Protein AF-A0A970RDP7-F1 (afdb_monomer_lite)

Sequence (93 aa):
MARRKKKKQASHKFSTVTFKLGRLQKKSLDQHCKARGLTQIKLVKKAIEDYLSLPYEQPAPKMFISPNQLDLFEEALRASEAEEVYQEKSSEN

Structure (mmCIF, N/CA/C/O backbone):
data_AF-A0A970RDP7-F1
#
_entry.id   AF-A0A970RDP7-F1
#
loop_
_atom_site.group_PDB
_atom_site.id
_atom_site.type_symbol
_atom_site.label_atom_id
_atom_site.label_alt_id
_atom_site.label_comp_id
_atom_site.label_asym_id
_atom_site.label_entity_i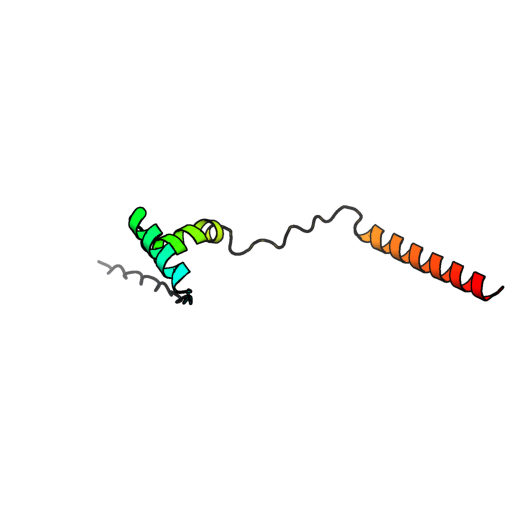d
_atom_site.label_seq_id
_atom_site.pdbx_PDB_ins_code
_atom_site.Cartn_x
_atom_site.Ca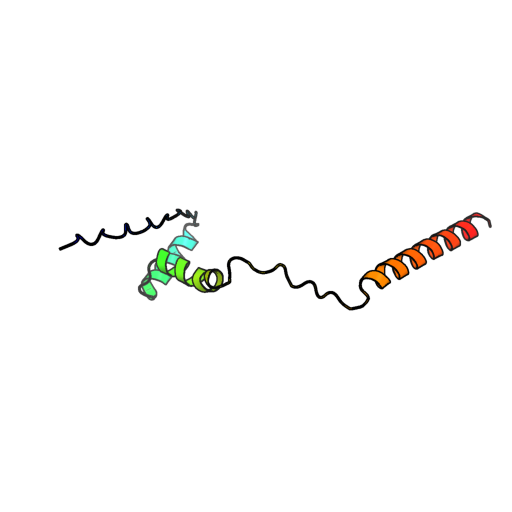rtn_y
_atom_site.Cartn_z
_atom_site.occupancy
_atom_site.B_iso_or_equiv
_atom_site.auth_seq_id
_atom_site.auth_comp_id
_atom_site.auth_asym_id
_atom_site.auth_atom_id
_atom_site.pdbx_PDB_model_num
ATOM 1 N N . MET A 1 1 ? 17.752 -28.076 39.155 1.00 46.38 1 MET A N 1
ATOM 2 C CA . MET A 1 1 ? 16.940 -27.858 37.934 1.00 46.38 1 MET A CA 1
ATOM 3 C C . MET A 1 1 ? 17.230 -26.471 37.361 1.00 46.38 1 MET A C 1
ATOM 5 O O . MET A 1 1 ? 16.795 -25.480 37.936 1.00 46.38 1 MET A O 1
ATOM 9 N N . ALA A 1 2 ? 18.017 -26.365 36.286 1.00 55.50 2 ALA A N 1
ATOM 10 C CA . ALA A 1 2 ? 18.385 -25.070 35.704 1.00 55.50 2 ALA A CA 1
ATOM 11 C C . ALA A 1 2 ? 17.158 -24.360 35.091 1.00 55.50 2 ALA A C 1
ATOM 13 O O . ALA A 1 2 ? 16.475 -24.917 34.230 1.00 55.50 2 ALA A O 1
ATOM 14 N N . ARG A 1 3 ? 16.866 -23.123 35.525 1.00 60.72 3 ARG A N 1
ATOM 15 C CA . ARG A 1 3 ? 15.791 -22.289 34.951 1.00 60.72 3 ARG A CA 1
ATOM 16 C C . ARG A 1 3 ? 16.126 -21.983 33.489 1.00 60.72 3 ARG A C 1
ATOM 18 O O . ARG A 1 3 ? 17.068 -21.244 33.209 1.00 60.72 3 ARG A O 1
ATOM 25 N N . ARG A 1 4 ? 15.338 -22.520 32.552 1.00 68.56 4 ARG A N 1
ATOM 26 C CA . ARG A 1 4 ? 15.412 -22.168 31.125 1.00 68.56 4 ARG A CA 1
ATOM 27 C C . ARG A 1 4 ? 15.146 -20.662 30.988 1.00 68.56 4 ARG A C 1
ATOM 29 O O . ARG A 1 4 ? 14.030 -20.206 31.237 1.00 68.56 4 ARG A O 1
ATOM 36 N N . LYS A 1 5 ? 16.169 -19.877 30.632 1.00 67.50 5 LYS A N 1
ATOM 37 C CA . LYS A 1 5 ? 16.016 -18.444 30.334 1.00 67.50 5 LYS A CA 1
ATOM 38 C C . LYS A 1 5 ? 15.063 -18.303 29.141 1.00 67.50 5 LYS A C 1
ATOM 40 O O . LYS A 1 5 ? 15.353 -18.811 28.060 1.00 67.50 5 LYS A O 1
ATOM 45 N N . LYS A 1 6 ? 13.915 -17.641 29.334 1.00 69.50 6 LYS A N 1
ATOM 46 C CA . LYS A 1 6 ? 12.970 -17.336 28.248 1.00 69.50 6 LYS A CA 1
ATOM 47 C C . LYS A 1 6 ? 13.682 -16.442 27.224 1.00 69.50 6 LYS A C 1
ATOM 49 O O . LYS A 1 6 ? 14.155 -15.365 27.585 1.00 69.50 6 LYS A O 1
ATOM 54 N N . LYS A 1 7 ? 13.775 -16.887 25.965 1.00 73.06 7 LYS A N 1
ATOM 55 C CA . LYS A 1 7 ? 14.236 -16.042 24.853 1.00 73.06 7 LYS A CA 1
ATOM 56 C C . LYS A 1 7 ? 13.295 -14.837 24.760 1.00 73.06 7 LYS A C 1
ATOM 58 O O . LYS A 1 7 ? 12.083 -15.018 24.667 1.00 73.06 7 LYS A O 1
ATOM 63 N N . LYS A 1 8 ? 13.841 -13.621 24.831 1.00 68.44 8 LYS A N 1
ATOM 64 C CA . LYS A 1 8 ? 13.068 -12.395 24.602 1.00 68.44 8 LYS A CA 1
ATOM 65 C C . LYS A 1 8 ? 12.640 -12.390 23.131 1.00 68.44 8 LYS A C 1
ATOM 67 O O . LYS A 1 8 ? 13.499 -12.499 22.261 1.00 68.44 8 LYS A O 1
ATOM 72 N N . GLN A 1 9 ? 11.336 -12.326 22.863 1.00 68.00 9 GLN A N 1
ATOM 73 C CA . GLN A 1 9 ? 10.831 -12.119 21.504 1.00 68.00 9 GLN A CA 1
ATOM 74 C C . GLN A 1 9 ? 11.366 -10.780 20.988 1.00 68.00 9 GLN A C 1
ATOM 76 O O . GLN A 1 9 ? 11.317 -9.778 21.705 1.00 68.00 9 GLN A O 1
ATOM 81 N N . ALA A 1 10 ? 11.904 -10.776 19.768 1.00 69.50 10 ALA A N 1
ATOM 82 C CA . ALA A 1 10 ? 12.269 -9.542 19.091 1.00 69.50 10 ALA A CA 1
ATOM 83 C C . ALA A 1 10 ? 11.008 -8.681 18.941 1.00 69.50 10 ALA A C 1
ATOM 85 O O . ALA A 1 10 ? 9.961 -9.182 18.525 1.00 69.50 10 ALA A O 1
ATOM 86 N N . SER A 1 11 ? 11.085 -7.401 19.304 1.00 76.06 11 SER A N 1
ATOM 87 C CA . SER A 1 11 ? 9.976 -6.490 19.054 1.00 76.06 11 SER A CA 1
ATOM 88 C C . SER A 1 11 ? 9.873 -6.264 17.548 1.00 76.06 11 SER A C 1
ATOM 90 O O . SER A 1 11 ? 10.804 -5.770 16.912 1.00 76.06 11 SER A O 1
ATOM 92 N N . HIS A 1 12 ? 8.741 -6.642 16.958 1.00 79.44 12 HIS A N 1
ATOM 93 C CA . HIS A 1 12 ? 8.441 -6.231 15.595 1.00 79.44 12 HIS A CA 1
ATOM 94 C C . HIS A 1 12 ? 8.302 -4.707 15.582 1.00 79.44 12 HIS A C 1
ATOM 96 O O . HIS A 1 12 ? 7.417 -4.146 16.229 1.00 79.44 12 HIS A O 1
ATOM 102 N N . LYS A 1 13 ? 9.212 -4.033 14.876 1.00 82.25 13 LYS A N 1
ATOM 103 C CA . LYS A 1 13 ? 9.122 -2.595 14.627 1.00 82.25 13 LYS A CA 1
ATOM 104 C C . LYS A 1 13 ? 8.197 -2.395 13.433 1.00 82.25 13 LYS A C 1
ATOM 106 O O . LYS A 1 13 ? 8.535 -2.792 12.323 1.00 82.25 13 LYS A O 1
ATOM 111 N N . PHE A 1 14 ? 7.027 -1.817 13.672 1.00 84.19 14 PHE A N 1
ATOM 112 C CA . PHE A 1 14 ? 6.092 -1.445 12.614 1.00 84.19 14 PHE A CA 1
ATOM 113 C C . PHE A 1 14 ? 6.303 0.022 12.235 1.00 84.19 14 PHE A C 1
ATOM 115 O O . PHE A 1 14 ? 6.505 0.862 13.111 1.00 84.19 14 PHE A O 1
ATOM 122 N N . SER A 1 15 ? 6.241 0.329 10.941 1.00 85.62 15 SER A N 1
ATOM 123 C CA . SER A 1 15 ? 6.189 1.696 10.420 1.00 85.62 15 SER A CA 1
ATOM 124 C C . SER A 1 15 ? 4.763 2.039 9.983 1.00 85.62 15 SER A C 1
ATOM 126 O O . SER A 1 15 ? 4.021 1.187 9.489 1.00 85.62 15 SER A O 1
ATOM 128 N N . THR A 1 16 ? 4.361 3.293 10.190 1.00 91.12 16 THR A N 1
ATOM 129 C CA . THR A 1 16 ? 3.033 3.781 9.799 1.00 91.12 16 THR A CA 1
ATOM 130 C C . THR A 1 16 ? 3.096 4.375 8.400 1.00 91.12 16 THR A C 1
ATOM 132 O O . THR A 1 16 ? 3.933 5.233 8.132 1.00 91.12 16 THR A O 1
ATOM 135 N N . VAL A 1 17 ? 2.173 3.967 7.531 1.00 88.81 17 VAL A N 1
ATOM 136 C CA . VAL A 1 17 ? 1.976 4.576 6.211 1.00 88.81 17 VAL A CA 1
ATOM 137 C C . VAL A 1 17 ? 0.610 5.253 6.191 1.00 88.81 17 VAL A C 1
ATOM 139 O O . VAL A 1 17 ? -0.406 4.619 6.483 1.00 88.81 17 VAL A O 1
ATOM 142 N N . THR A 1 18 ? 0.581 6.546 5.876 1.00 93.00 18 THR A N 1
ATOM 143 C CA . THR A 1 18 ? -0.644 7.348 5.794 1.00 93.00 18 THR A CA 1
ATOM 144 C C . THR A 1 18 ? -0.906 7.772 4.355 1.00 93.00 18 THR A C 1
ATOM 146 O O . THR A 1 18 ? -0.015 8.232 3.648 1.00 93.00 18 THR A O 1
ATOM 149 N N . PHE A 1 19 ? -2.158 7.636 3.922 1.00 90.12 19 PHE A N 1
ATOM 150 C CA . PHE A 1 19 ? -2.592 8.021 2.583 1.00 90.12 19 PHE A CA 1
ATOM 151 C C . PHE A 1 19 ? -3.717 9.043 2.678 1.00 90.12 19 PHE A C 1
ATOM 153 O O . PHE A 1 19 ? -4.658 8.875 3.457 1.00 90.12 19 PHE A O 1
ATOM 160 N N . LYS A 1 20 ? -3.646 10.084 1.848 1.00 94.94 20 LYS A N 1
ATOM 161 C CA . LYS A 1 20 ? -4.786 10.968 1.599 1.00 94.94 20 LYS A CA 1
ATOM 162 C C . LYS A 1 20 ? -5.584 10.397 0.432 1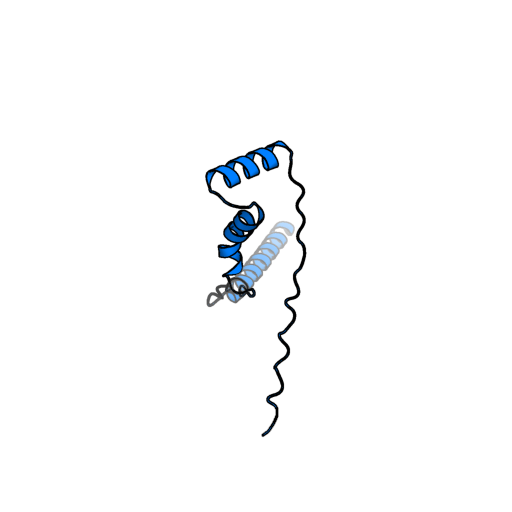.00 94.94 20 LYS A C 1
ATOM 164 O O . LYS A 1 20 ? -5.009 10.051 -0.593 1.00 94.94 20 LYS A O 1
ATOM 169 N N . LEU A 1 21 ? -6.900 10.298 0.595 1.00 94.50 21 LEU A N 1
ATOM 170 C CA . LEU A 1 21 ? -7.813 9.825 -0.443 1.00 94.50 21 LEU A CA 1
ATOM 171 C C . LEU A 1 21 ? -8.872 10.886 -0.712 1.00 94.50 21 LEU A C 1
ATOM 173 O O . LEU A 1 21 ? -9.391 11.506 0.218 1.00 94.50 21 LEU A O 1
ATOM 177 N N . GLY A 1 22 ? -9.229 11.054 -1.983 1.00 97.62 22 GLY A N 1
ATOM 178 C CA . GLY A 1 22 ? -10.377 11.863 -2.364 1.00 97.62 22 GLY A CA 1
ATOM 179 C C . GLY A 1 22 ? -11.685 11.259 -1.844 1.00 97.62 22 GLY A C 1
ATOM 180 O O . GLY A 1 22 ? -11.802 10.048 -1.635 1.00 97.62 22 GLY A O 1
ATOM 181 N N . ARG A 1 23 ? -12.716 12.097 -1.681 1.00 96.81 23 ARG A N 1
ATOM 182 C CA . ARG A 1 23 ? -14.024 11.676 -1.144 1.00 96.81 23 ARG A CA 1
ATOM 183 C C . ARG A 1 23 ? -14.660 10.536 -1.950 1.00 96.81 23 ARG A C 1
ATOM 185 O O . ARG A 1 23 ? -15.178 9.586 -1.366 1.00 96.81 23 ARG A O 1
ATOM 192 N N . LEU A 1 24 ? -14.596 10.608 -3.282 1.00 97.25 24 LEU A N 1
ATOM 193 C CA . LEU A 1 24 ? -15.140 9.575 -4.174 1.00 97.25 24 LEU A CA 1
ATOM 194 C C . LEU A 1 24 ? -14.337 8.271 -4.110 1.00 97.25 24 LEU A C 1
ATOM 196 O O . LEU A 1 24 ? -14.926 7.195 -4.035 1.00 97.25 24 LEU A O 1
ATOM 200 N N . GLN A 1 25 ? -13.007 8.367 -4.061 1.00 95.88 25 GLN A N 1
ATOM 201 C CA . GLN A 1 25 ? -12.120 7.208 -3.932 1.00 95.88 25 GLN A CA 1
ATOM 202 C C . GLN A 1 25 ? -12.389 6.464 -2.624 1.00 95.88 25 GLN A C 1
ATOM 204 O O . GLN A 1 25 ? -12.544 5.246 -2.627 1.00 95.88 25 GLN A O 1
ATOM 209 N N . LYS A 1 26 ? -12.530 7.204 -1.516 1.00 95.88 26 LYS A N 1
ATOM 210 C CA . LYS A 1 26 ? -12.869 6.635 -0.211 1.00 95.88 26 LYS A CA 1
ATOM 211 C C . LYS A 1 26 ? -14.221 5.919 -0.239 1.00 95.88 26 LYS A C 1
ATOM 213 O O . LYS A 1 26 ? -14.310 4.781 0.207 1.00 95.88 26 LYS A O 1
ATOM 218 N N . LYS A 1 27 ? -15.250 6.549 -0.818 1.00 96.88 27 LYS A N 1
ATOM 219 C CA . LYS A 1 27 ? -16.591 5.954 -0.936 1.00 96.88 27 LYS A CA 1
ATOM 220 C C . LYS A 1 27 ? -16.570 4.656 -1.752 1.00 96.88 27 LYS A C 1
ATOM 222 O O . LYS A 1 27 ? -17.156 3.663 -1.327 1.00 96.88 27 LYS A O 1
ATOM 227 N N . SER A 1 28 ? -15.878 4.663 -2.890 1.00 95.94 28 SER A N 1
ATOM 228 C CA . SER A 1 28 ? -15.716 3.481 -3.744 1.00 95.94 28 SER A CA 1
ATOM 229 C C . SER A 1 28 ? -14.982 2.353 -3.010 1.00 95.94 28 SER A C 1
ATOM 231 O O . SER A 1 28 ? -15.456 1.216 -2.968 1.00 95.94 28 SER A O 1
ATOM 233 N N . LEU A 1 29 ? -13.877 2.686 -2.335 1.00 94.75 29 LEU A N 1
ATOM 234 C CA . LEU A 1 29 ? -13.094 1.742 -1.542 1.00 94.75 29 LEU A CA 1
ATOM 235 C C . LEU A 1 29 ? -13.932 1.095 -0.431 1.00 94.75 29 LEU A C 1
ATOM 237 O O . LEU A 1 29 ? -13.866 -0.119 -0.237 1.00 94.75 29 LEU A O 1
ATOM 241 N N . ASP A 1 30 ? -14.744 1.885 0.271 1.00 95.12 30 ASP A N 1
ATOM 242 C CA . ASP A 1 30 ? -15.609 1.404 1.348 1.00 95.12 30 ASP A CA 1
ATOM 243 C C . ASP A 1 30 ? -16.690 0.458 0.831 1.00 95.12 30 ASP A C 1
ATOM 245 O O . ASP A 1 30 ? -16.927 -0.593 1.427 1.00 95.12 30 ASP A O 1
ATOM 249 N N . GLN A 1 31 ? -17.324 0.795 -0.293 1.00 96.94 31 GLN A N 1
ATOM 250 C CA . GLN A 1 31 ? -18.333 -0.058 -0.917 1.00 96.94 31 GLN A CA 1
ATOM 251 C C . GLN A 1 31 ? -17.732 -1.391 -1.376 1.00 96.94 31 GLN A C 1
ATOM 253 O O . GLN A 1 31 ? -18.303 -2.449 -1.110 1.00 96.94 31 GLN A O 1
ATOM 258 N N . HIS A 1 32 ? -16.549 -1.354 -1.990 1.00 95.94 32 HIS A N 1
ATOM 259 C CA . HIS A 1 32 ? -15.835 -2.557 -2.406 1.00 95.94 32 HIS A CA 1
ATOM 260 C C . HIS A 1 32 ? -15.439 -3.441 -1.210 1.00 95.94 32 HIS A C 1
ATOM 262 O O . HIS A 1 32 ? -15.618 -4.660 -1.241 1.00 95.94 32 HIS A O 1
ATOM 268 N N . CYS A 1 33 ? -14.938 -2.833 -0.130 1.00 96.31 33 CYS A N 1
ATOM 269 C CA . CYS A 1 33 ? -14.587 -3.540 1.101 1.00 96.31 33 CYS A CA 1
ATOM 270 C C . CYS A 1 33 ? -15.811 -4.208 1.745 1.00 96.31 33 CYS A C 1
ATOM 272 O O . CYS A 1 33 ? -15.734 -5.376 2.124 1.00 96.31 33 CYS A O 1
ATOM 274 N N . LYS A 1 34 ? -16.953 -3.508 1.798 1.00 96.06 34 LYS A N 1
ATOM 275 C CA . LYS A 1 34 ? -18.223 -4.049 2.311 1.00 96.06 34 LYS A CA 1
ATOM 276 C C . LYS A 1 34 ? -18.702 -5.254 1.507 1.00 96.06 34 LYS A C 1
ATOM 278 O O . LYS A 1 34 ? -19.028 -6.273 2.101 1.00 96.06 34 LYS A O 1
ATOM 283 N N . ALA A 1 35 ? -18.685 -5.161 0.176 1.00 96.44 35 ALA A N 1
ATOM 284 C CA . ALA A 1 35 ? -19.145 -6.237 -0.702 1.00 96.44 35 ALA A CA 1
ATOM 285 C C . ALA A 1 35 ? -18.340 -7.539 -0.538 1.00 96.44 35 ALA A C 1
ATOM 287 O O . ALA A 1 35 ? -18.879 -8.624 -0.725 1.00 96.44 35 ALA A O 1
ATOM 288 N N . ARG A 1 36 ? -17.053 -7.441 -0.176 1.00 93.31 36 ARG A N 1
ATOM 289 C CA . ARG A 1 36 ? -16.154 -8.598 -0.025 1.00 93.31 36 ARG A CA 1
ATOM 290 C C . ARG A 1 36 ? -15.879 -9.001 1.428 1.00 93.31 36 ARG A C 1
ATOM 292 O O . ARG A 1 36 ? -15.068 -9.896 1.649 1.00 93.31 36 ARG A O 1
ATOM 299 N N . GLY A 1 37 ? -16.476 -8.325 2.414 1.00 94.38 37 GLY A N 1
ATOM 300 C CA . GLY A 1 37 ? -16.175 -8.557 3.833 1.00 94.38 37 GLY A CA 1
ATOM 301 C C . GLY A 1 37 ? -14.704 -8.297 4.196 1.00 94.38 37 GLY A C 1
ATOM 302 O O . GLY A 1 37 ? -14.127 -8.993 5.030 1.00 94.38 37 GLY A O 1
ATOM 303 N N . LEU A 1 38 ? -14.064 -7.327 3.535 1.00 95.00 38 LEU A N 1
ATOM 304 C CA . LEU A 1 38 ? -12.661 -6.963 3.749 1.00 95.00 38 LEU A CA 1
ATOM 305 C C . LEU A 1 38 ? -12.543 -5.638 4.505 1.00 95.00 38 LEU A C 1
ATOM 307 O O . LEU A 1 38 ? -13.428 -4.789 4.457 1.00 95.00 38 LEU A O 1
ATOM 311 N N . THR A 1 39 ? -11.404 -5.431 5.165 1.00 94.38 39 THR A N 1
ATOM 312 C CA . THR A 1 39 ? -11.009 -4.109 5.663 1.00 94.38 39 THR A CA 1
ATOM 313 C C . THR A 1 39 ? -10.111 -3.423 4.640 1.00 94.38 39 THR A C 1
ATOM 315 O O . THR A 1 39 ? -9.381 -4.087 3.903 1.00 94.38 39 THR A O 1
ATOM 318 N N . GLN A 1 40 ? -10.105 -2.089 4.627 1.00 92.69 40 GLN A N 1
ATOM 319 C CA . GLN A 1 40 ? -9.222 -1.307 3.748 1.00 92.69 40 GLN A CA 1
ATOM 320 C C . GLN A 1 40 ? -7.753 -1.715 3.921 1.00 92.69 40 GLN A C 1
ATOM 322 O O . GLN A 1 40 ? -7.046 -1.907 2.940 1.00 92.69 40 GLN A O 1
ATOM 327 N N . ILE A 1 41 ? -7.316 -1.928 5.169 1.00 93.00 41 ILE A N 1
ATOM 328 C CA . ILE A 1 41 ? -5.953 -2.373 5.490 1.00 93.00 41 ILE A CA 1
ATOM 329 C C . ILE A 1 41 ? -5.665 -3.735 4.855 1.00 93.00 41 ILE A C 1
ATOM 331 O O . ILE A 1 41 ? -4.611 -3.918 4.254 1.00 93.00 41 ILE A O 1
ATOM 335 N N . LYS A 1 42 ? -6.591 -4.695 4.975 1.00 93.00 42 LYS A N 1
ATOM 336 C CA . LYS A 1 42 ? -6.419 -6.036 4.401 1.00 93.00 42 LYS A CA 1
ATOM 337 C C . LYS A 1 42 ? -6.379 -5.986 2.876 1.00 93.00 42 LYS A C 1
ATOM 339 O O . LYS A 1 42 ? -5.592 -6.707 2.278 1.00 93.00 42 LYS A O 1
ATOM 344 N N . LEU A 1 43 ? -7.182 -5.117 2.264 1.00 93.81 43 LEU A N 1
ATOM 345 C CA . LEU A 1 43 ? -7.168 -4.903 0.820 1.00 93.81 43 LEU A CA 1
ATOM 346 C C . LEU A 1 43 ? -5.825 -4.336 0.351 1.00 93.81 43 LEU A C 1
ATOM 348 O O . LEU A 1 43 ? -5.237 -4.894 -0.567 1.00 93.81 43 LEU A O 1
ATOM 352 N N . VAL A 1 44 ? -5.317 -3.290 1.011 1.00 92.00 44 VAL A N 1
ATOM 353 C CA . VAL A 1 44 ? -4.009 -2.703 0.680 1.00 92.00 44 VAL A CA 1
ATOM 354 C C . VAL A 1 44 ? -2.900 -3.735 0.853 1.00 92.00 44 VAL A C 1
ATOM 356 O O . VAL A 1 44 ? -2.113 -3.923 -0.065 1.00 92.00 44 VAL A O 1
ATOM 359 N N . LYS A 1 45 ? -2.872 -4.454 1.984 1.00 91.06 45 LYS A N 1
ATOM 360 C CA . LYS A 1 45 ? -1.873 -5.502 2.243 1.00 91.06 45 LYS A CA 1
ATOM 361 C C . LYS A 1 45 ? -1.886 -6.600 1.185 1.00 91.06 45 LYS A C 1
ATOM 363 O O . LYS A 1 45 ? -0.821 -6.995 0.744 1.00 91.06 45 LYS A O 1
ATOM 368 N N . LYS A 1 46 ? -3.072 -7.047 0.765 1.00 91.00 46 LYS A N 1
ATOM 369 C CA . LYS A 1 46 ? -3.213 -8.066 -0.277 1.00 91.00 46 LYS A CA 1
ATOM 370 C C . LYS A 1 46 ? -2.759 -7.554 -1.647 1.00 91.00 46 LYS A C 1
ATOM 372 O O . LYS A 1 46 ? -2.155 -8.293 -2.401 1.00 91.00 46 LYS A O 1
ATOM 377 N N . ALA A 1 47 ? -3.029 -6.288 -1.963 1.00 89.38 47 ALA A N 1
ATOM 378 C CA . ALA A 1 47 ? -2.604 -5.688 -3.227 1.00 89.38 47 ALA A CA 1
ATOM 379 C C . ALA A 1 47 ? -1.079 -5.512 -3.322 1.00 89.38 47 ALA A C 1
ATOM 381 O O . ALA A 1 47 ? -0.527 -5.585 -4.413 1.00 89.38 47 ALA A O 1
ATOM 382 N N . ILE A 1 48 ? -0.401 -5.273 -2.193 1.00 89.00 48 ILE A N 1
ATOM 383 C CA . ILE A 1 48 ? 1.066 -5.153 -2.152 1.00 89.00 48 ILE A CA 1
ATOM 384 C C . ILE A 1 48 ? 1.777 -6.491 -1.911 1.00 89.00 48 ILE A C 1
ATOM 386 O O . ILE A 1 48 ? 2.996 -6.546 -2.025 1.00 89.00 48 ILE A O 1
ATOM 390 N N . GLU A 1 49 ? 1.047 -7.551 -1.561 1.00 88.88 49 GLU A N 1
ATOM 391 C CA . GLU A 1 49 ? 1.598 -8.860 -1.184 1.00 88.88 49 GLU A CA 1
ATOM 392 C C . GLU A 1 49 ? 2.492 -9.437 -2.286 1.00 88.88 49 GLU A C 1
ATOM 394 O O . GLU A 1 49 ? 3.627 -9.831 -2.014 1.00 88.88 49 GLU A O 1
ATOM 399 N N . ASP A 1 50 ? 2.029 -9.360 -3.534 1.00 82.69 50 ASP A N 1
ATOM 400 C CA . ASP A 1 50 ? 2.769 -9.833 -4.706 1.00 82.69 50 ASP A CA 1
ATOM 401 C C . ASP A 1 50 ? 4.113 -9.100 -4.860 1.00 82.69 50 ASP A C 1
ATOM 403 O O . ASP A 1 50 ? 5.134 -9.717 -5.162 1.00 82.69 50 ASP A O 1
ATOM 407 N N . TYR A 1 51 ? 4.151 -7.801 -4.554 1.00 81.19 51 TYR A N 1
ATOM 408 C CA . TYR A 1 51 ? 5.361 -6.979 -4.644 1.00 81.19 51 TYR A CA 1
ATOM 409 C C . TYR A 1 51 ? 6.321 -7.181 -3.467 1.00 81.19 51 TYR A C 1
ATOM 411 O O . TYR A 1 51 ? 7.525 -6.999 -3.622 1.00 81.19 51 TYR A O 1
ATOM 419 N N . LEU A 1 52 ? 5.808 -7.558 -2.294 1.00 78.88 52 LEU A N 1
ATOM 420 C CA . LEU A 1 52 ? 6.618 -7.846 -1.106 1.00 78.88 52 LEU A CA 1
ATOM 421 C C . LEU A 1 52 ? 7.240 -9.247 -1.137 1.00 78.88 52 LEU A C 1
ATOM 423 O O . LEU A 1 52 ? 8.196 -9.502 -0.408 1.00 78.88 52 LEU A O 1
ATOM 427 N N . SER A 1 53 ? 6.689 -10.153 -1.948 1.00 69.44 53 SER A N 1
ATOM 428 C CA . SER A 1 53 ? 7.221 -11.508 -2.137 1.00 69.44 53 SER A CA 1
ATOM 429 C C . SER A 1 53 ? 8.502 -11.548 -2.980 1.00 69.44 53 SER A C 1
ATOM 431 O O . SER A 1 53 ? 9.232 -12.540 -2.959 1.00 69.44 53 SER A O 1
ATOM 433 N N . LEU A 1 54 ? 8.798 -10.459 -3.695 1.00 64.06 54 LEU A N 1
ATOM 434 C CA . LEU A 1 54 ? 10.036 -10.299 -4.441 1.00 64.06 54 LEU A CA 1
ATOM 435 C C 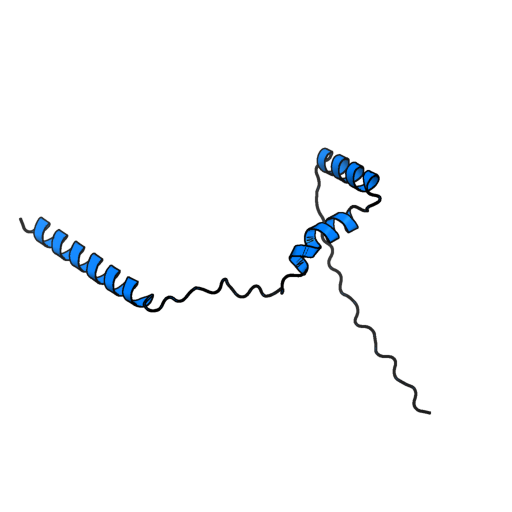. LEU A 1 54 ? 11.192 -10.066 -3.454 1.00 64.06 54 LEU A C 1
ATOM 437 O O . LEU A 1 54 ? 11.026 -9.306 -2.495 1.00 64.06 54 LEU A O 1
ATOM 441 N N . PRO A 1 55 ? 12.367 -10.689 -3.659 1.00 60.72 55 PRO A N 1
ATOM 442 C CA . PRO A 1 55 ? 13.536 -10.380 -2.851 1.00 60.72 55 PRO A CA 1
ATOM 443 C C . PRO A 1 55 ? 13.781 -8.867 -2.896 1.00 60.72 55 PRO A C 1
ATOM 445 O O . PRO A 1 55 ? 13.813 -8.268 -3.969 1.00 60.72 55 PRO A O 1
ATOM 448 N N . TYR A 1 56 ? 13.930 -8.262 -1.712 1.00 57.38 56 TYR A N 1
ATOM 449 C CA . TYR A 1 56 ? 14.172 -6.823 -1.493 1.00 57.38 56 TYR A CA 1
ATOM 450 C C . TYR A 1 56 ? 15.348 -6.284 -2.329 1.00 57.38 56 TYR A C 1
ATOM 452 O O . TYR A 1 56 ? 15.464 -5.095 -2.609 1.00 57.38 56 TYR A O 1
ATOM 460 N N . GLU A 1 57 ? 16.203 -7.207 -2.742 1.00 58.47 57 GLU A N 1
ATOM 461 C CA . GLU A 1 57 ? 17.313 -7.055 -3.650 1.00 58.47 57 GLU A CA 1
ATOM 462 C C . GLU A 1 57 ? 16.855 -7.591 -5.013 1.00 58.47 57 GLU A C 1
ATOM 464 O O . GLU A 1 57 ? 17.096 -8.748 -5.355 1.00 58.47 57 GLU A O 1
ATOM 469 N N . GLN A 1 58 ? 16.140 -6.777 -5.801 1.00 57.69 58 GLN A N 1
ATOM 470 C CA . GLN A 1 58 ? 16.204 -7.000 -7.243 1.00 57.69 58 GLN A CA 1
ATOM 471 C C . GLN A 1 58 ? 17.691 -6.861 -7.586 1.00 57.69 58 GLN A C 1
ATOM 473 O O . GLN A 1 58 ? 18.223 -5.759 -7.408 1.00 57.69 58 GLN A O 1
ATOM 478 N N . PRO A 1 59 ? 18.399 -7.922 -8.028 1.00 57.41 59 PRO A N 1
ATOM 479 C CA . PRO A 1 59 ? 19.689 -7.688 -8.647 1.00 57.41 59 PRO A CA 1
ATOM 480 C C . PRO A 1 59 ? 19.408 -6.694 -9.771 1.00 57.41 59 PRO A C 1
ATOM 482 O O . PRO A 1 59 ? 18.439 -6.889 -10.516 1.00 57.41 59 PRO A O 1
ATOM 485 N N . ALA A 1 60 ? 20.190 -5.610 -9.843 1.00 64.06 60 ALA A N 1
ATOM 486 C CA . ALA A 1 60 ? 20.151 -4.691 -10.976 1.00 64.06 60 ALA A CA 1
ATOM 487 C C . ALA A 1 60 ? 19.955 -5.522 -12.253 1.00 64.06 60 ALA A C 1
ATOM 489 O O . ALA A 1 60 ? 20.580 -6.591 -12.336 1.00 64.06 60 ALA A O 1
ATOM 490 N N . PRO A 1 61 ? 19.043 -5.117 -13.167 1.00 66.81 61 PRO A N 1
ATOM 491 C CA . PRO A 1 61 ? 18.686 -5.929 -14.328 1.00 66.81 61 PRO A CA 1
ATOM 492 C C . PRO A 1 61 ? 19.977 -6.482 -14.899 1.00 66.81 61 PRO A C 1
ATOM 494 O O . PRO A 1 61 ? 20.895 -5.693 -15.121 1.00 66.81 61 PRO A O 1
ATOM 497 N N . LYS A 1 62 ? 20.098 -7.818 -14.987 1.00 63.31 62 LYS A N 1
ATOM 498 C CA . LYS A 1 62 ? 21.329 -8.466 -15.449 1.00 63.31 62 LYS A CA 1
ATOM 499 C C . LYS A 1 62 ? 21.676 -7.807 -16.773 1.00 63.31 62 LYS A C 1
ATOM 501 O O . LYS A 1 62 ? 21.018 -8.086 -17.772 1.00 63.31 62 LYS A O 1
ATOM 506 N N . MET A 1 63 ? 22.635 -6.885 -16.743 1.00 65.62 63 MET A N 1
ATOM 507 C CA . MET A 1 63 ? 23.124 -6.228 -17.938 1.00 65.62 63 MET A CA 1
ATOM 508 C C . MET A 1 63 ? 23.645 -7.385 -18.770 1.00 65.62 63 MET A C 1
ATOM 510 O O . MET A 1 63 ? 24.540 -8.110 -18.330 1.00 65.62 63 MET A O 1
ATOM 514 N N . PHE A 1 64 ? 22.970 -7.666 -19.881 1.00 65.38 64 PHE A N 1
ATOM 515 C CA . PHE A 1 64 ? 23.388 -8.717 -20.787 1.00 65.38 64 PHE A CA 1
ATOM 516 C C . PHE A 1 64 ? 24.689 -8.207 -21.399 1.00 65.38 64 PHE A C 1
ATOM 518 O O . PHE A 1 64 ? 24.670 -7.418 -22.337 1.00 65.38 64 PHE A O 1
ATOM 525 N N . ILE A 1 65 ? 25.815 -8.571 -20.786 1.00 71.62 65 ILE A N 1
ATOM 526 C CA . ILE A 1 65 ? 27.136 -8.306 -21.340 1.00 71.62 65 ILE A CA 1
ATOM 527 C C . ILE A 1 65 ? 27.217 -9.221 -22.557 1.00 71.62 65 ILE A C 1
ATOM 529 O O . ILE A 1 65 ? 27.425 -10.429 -22.419 1.00 71.62 65 ILE A O 1
ATOM 533 N N . SER A 1 66 ? 26.947 -8.676 -23.741 1.00 73.69 66 SER A N 1
ATOM 534 C CA . SER A 1 66 ? 27.208 -9.404 -24.973 1.00 73.69 66 SER A CA 1
ATOM 535 C C . SER A 1 66 ? 28.722 -9.567 -25.106 1.00 73.69 66 SER A C 1
ATOM 537 O O . SER A 1 66 ? 29.463 -8.625 -24.793 1.00 73.69 66 SER A O 1
ATOM 539 N N . PRO A 1 67 ? 29.217 -10.726 -25.573 1.00 71.56 67 PRO A N 1
ATOM 540 C CA . PRO A 1 67 ? 30.580 -10.766 -26.082 1.00 71.56 67 PRO A CA 1
ATOM 541 C C . PRO A 1 67 ? 30.675 -9.653 -27.136 1.00 71.56 67 PRO A C 1
ATOM 543 O O . PRO A 1 67 ? 29.788 -9.564 -27.983 1.00 71.56 67 PRO A O 1
ATOM 546 N N . ASN A 1 68 ? 31.667 -8.766 -27.003 1.00 73.94 68 ASN A N 1
ATOM 547 C CA . ASN A 1 68 ? 31.959 -7.642 -27.910 1.00 73.94 68 ASN A CA 1
ATOM 548 C C . ASN A 1 68 ? 31.256 -6.299 -27.628 1.00 73.94 68 ASN A C 1
ATOM 550 O O . ASN A 1 68 ? 31.207 -5.431 -28.493 1.00 73.94 68 ASN A O 1
ATOM 554 N N . GLN A 1 69 ? 30.765 -6.048 -26.410 1.00 74.12 69 GLN A N 1
ATOM 555 C CA . GLN A 1 69 ? 30.247 -4.711 -26.064 1.00 74.12 69 GLN A CA 1
ATOM 556 C C . GLN A 1 69 ? 31.309 -3.590 -26.181 1.00 74.12 69 GLN A C 1
ATOM 558 O O . GLN A 1 69 ? 30.953 -2.436 -26.404 1.00 74.12 69 GLN A O 1
ATOM 563 N N . LEU A 1 70 ? 32.599 -3.914 -26.029 1.00 78.44 70 LEU A N 1
ATOM 564 C CA . LEU A 1 70 ? 33.698 -2.947 -26.154 1.00 78.44 70 LEU A CA 1
ATOM 565 C C . LEU A 1 70 ? 34.000 -2.574 -27.614 1.00 78.44 70 LEU A C 1
ATOM 567 O O . LEU A 1 70 ? 34.375 -1.434 -27.878 1.00 78.44 70 LEU A O 1
ATOM 571 N N . ASP A 1 71 ? 33.740 -3.486 -28.552 1.00 79.50 71 ASP A N 1
ATOM 572 C CA . ASP A 1 71 ? 33.987 -3.288 -29.985 1.00 79.50 71 ASP A CA 1
ATOM 573 C C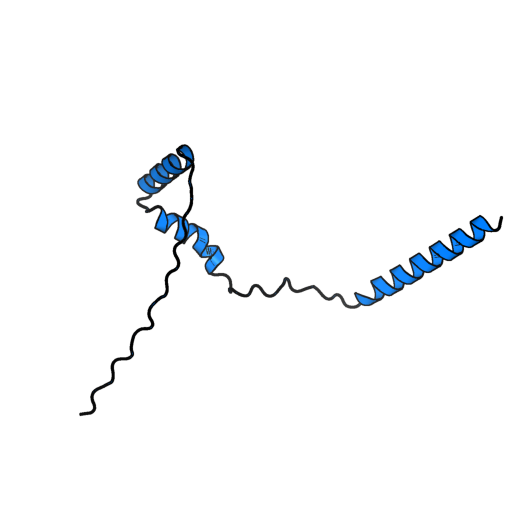 . ASP A 1 71 ? 33.102 -2.166 -30.553 1.00 79.50 71 ASP A C 1
ATOM 575 O O . ASP A 1 71 ? 33.534 -1.402 -31.413 1.00 79.50 71 ASP A O 1
AT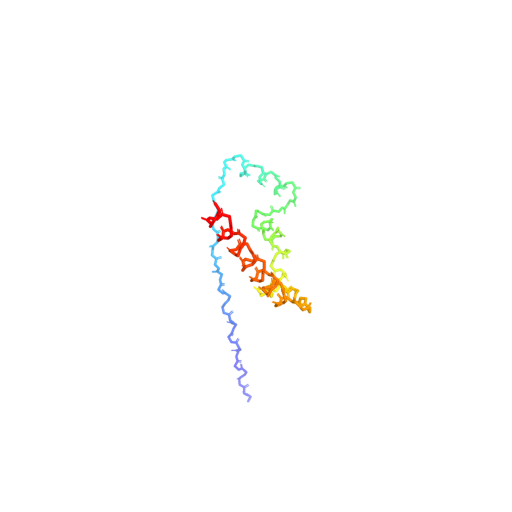OM 579 N N . LEU A 1 72 ? 31.899 -1.981 -29.991 1.00 77.75 72 LEU A N 1
ATOM 580 C CA . LEU A 1 72 ? 30.987 -0.890 -30.355 1.00 77.75 72 LEU A CA 1
ATOM 581 C C . LEU A 1 72 ? 31.594 0.501 -30.114 1.00 77.75 72 LEU A C 1
ATOM 583 O O . LEU A 1 72 ? 31.277 1.447 -30.834 1.00 77.75 72 LEU A O 1
ATOM 587 N N . PHE A 1 73 ? 32.459 0.644 -29.106 1.00 81.12 73 PHE A N 1
ATOM 588 C CA . PHE A 1 73 ? 33.128 1.915 -28.830 1.00 81.12 73 PHE A CA 1
ATOM 589 C C . PHE A 1 73 ? 34.295 2.156 -29.787 1.00 81.12 73 PHE A C 1
ATOM 591 O O . PHE A 1 73 ? 34.523 3.299 -30.170 1.00 81.12 73 PHE A O 1
ATOM 598 N N . GLU A 1 74 ? 35.001 1.102 -30.209 1.00 81.12 74 GLU A N 1
ATOM 599 C CA . GLU A 1 74 ? 36.050 1.222 -31.227 1.00 81.12 74 GLU A CA 1
ATOM 600 C C . GLU A 1 74 ? 35.472 1.584 -32.596 1.00 81.12 74 GLU A C 1
ATOM 602 O O . GLU A 1 74 ? 36.039 2.409 -33.310 1.00 81.12 74 GLU A O 1
ATOM 607 N N . GLU A 1 75 ? 34.339 0.985 -32.968 1.00 79.00 75 GLU A N 1
ATOM 608 C CA . GLU A 1 75 ? 33.633 1.318 -34.206 1.00 79.00 75 GLU A CA 1
ATOM 609 C C . GLU A 1 75 ? 33.133 2.766 -34.193 1.00 79.00 75 GLU A C 1
ATOM 611 O O . GLU A 1 75 ? 33.304 3.480 -35.180 1.00 79.00 75 GLU A O 1
ATOM 616 N N . ALA A 1 76 ? 32.588 3.227 -33.063 1.00 77.31 76 ALA A N 1
ATOM 617 C CA . ALA A 1 76 ? 32.153 4.610 -32.905 1.00 77.31 76 ALA A CA 1
ATOM 618 C C . ALA A 1 76 ? 33.322 5.608 -32.975 1.00 77.31 76 ALA A C 1
ATOM 620 O O . ALA A 1 76 ? 33.190 6.634 -33.639 1.00 77.31 76 ALA A O 1
ATOM 621 N N . LEU A 1 77 ? 34.469 5.298 -32.353 1.00 81.00 77 LEU A N 1
ATOM 622 C CA . LEU A 1 77 ? 35.666 6.147 -32.421 1.00 81.00 77 LEU A CA 1
ATOM 623 C C . LEU A 1 77 ? 36.184 6.266 -33.861 1.00 81.00 77 LEU A C 1
ATOM 625 O O . LEU A 1 77 ? 36.419 7.368 -34.352 1.00 81.00 77 LEU A O 1
ATOM 629 N N . ARG A 1 78 ? 36.292 5.130 -34.565 1.00 75.12 78 ARG A N 1
ATOM 630 C CA . ARG A 1 78 ? 36.726 5.100 -35.971 1.00 75.12 78 ARG A CA 1
ATOM 631 C C . ARG A 1 78 ? 35.767 5.868 -36.880 1.00 75.12 78 ARG A C 1
ATOM 633 O O . ARG A 1 78 ? 36.211 6.509 -37.828 1.00 75.12 78 ARG A O 1
ATOM 640 N N . ALA A 1 79 ? 34.464 5.808 -36.607 1.00 74.56 79 ALA A N 1
ATOM 641 C CA . ALA A 1 79 ? 33.465 6.563 -37.355 1.00 74.56 79 ALA A CA 1
ATOM 642 C C . ALA A 1 79 ? 33.594 8.079 -37.126 1.00 74.56 79 ALA A C 1
ATOM 644 O O . ALA A 1 79 ? 33.556 8.830 -38.098 1.00 74.56 79 ALA A O 1
ATOM 645 N N . SER A 1 80 ? 33.818 8.529 -35.884 1.00 73.25 80 SER A N 1
ATOM 646 C CA . SER A 1 80 ? 34.028 9.956 -35.595 1.00 73.25 80 SER A CA 1
ATOM 647 C C . SER A 1 80 ? 35.318 10.503 -36.208 1.00 73.25 80 SER A C 1
ATOM 649 O O . SER A 1 80 ? 35.308 11.580 -36.793 1.00 73.25 80 SER A O 1
ATOM 651 N N . GLU A 1 81 ? 36.411 9.737 -36.154 1.00 72.38 81 GLU A N 1
ATOM 652 C CA . GLU A 1 81 ? 37.688 10.121 -36.770 1.00 72.38 81 GLU A CA 1
ATOM 653 C C . GLU A 1 81 ? 37.560 10.223 -38.298 1.00 72.38 81 GLU A C 1
ATOM 655 O O . GLU A 1 81 ? 38.110 11.129 -38.923 1.00 72.38 81 GLU A O 1
ATOM 660 N N . ALA A 1 82 ? 36.794 9.321 -38.919 1.00 65.62 82 ALA A N 1
ATOM 661 C CA . ALA A 1 82 ? 36.524 9.388 -40.349 1.00 65.62 82 ALA A CA 1
ATOM 662 C C . ALA A 1 82 ? 35.713 10.640 -40.728 1.00 65.62 82 ALA A C 1
ATOM 664 O O . ALA A 1 82 ? 36.016 11.264 -41.744 1.00 65.62 82 ALA A O 1
ATOM 665 N N . GLU A 1 83 ? 34.717 11.037 -39.929 1.00 68.50 83 GLU A N 1
ATOM 666 C CA . GLU A 1 83 ? 33.930 12.256 -40.168 1.00 68.50 83 GLU A CA 1
ATOM 667 C C . GLU A 1 83 ? 34.769 13.538 -40.050 1.00 68.50 83 GLU A C 1
ATOM 669 O O . GLU A 1 83 ? 34.614 14.435 -40.882 1.00 68.50 83 GLU A O 1
ATOM 674 N N . GLU A 1 84 ? 35.700 13.608 -39.095 1.00 66.44 84 GLU A N 1
ATOM 675 C CA . GLU A 1 84 ? 36.634 14.737 -38.959 1.00 66.44 84 GLU A CA 1
ATOM 676 C C . GLU A 1 84 ? 37.550 14.869 -40.189 1.00 66.44 84 GLU A C 1
ATOM 678 O O . GLU A 1 84 ? 37.685 15.956 -40.753 1.00 66.44 84 GLU A O 1
ATOM 683 N N . VAL A 1 85 ? 38.073 13.750 -40.703 1.00 66.50 85 VAL A N 1
ATOM 684 C CA . VAL A 1 85 ? 38.910 13.730 -41.919 1.00 66.50 85 VAL A CA 1
ATOM 685 C C . VAL A 1 85 ? 38.139 14.174 -43.170 1.00 66.50 85 VAL A C 1
ATOM 687 O O . VAL A 1 85 ? 38.717 14.774 -44.083 1.00 66.50 85 VAL A O 1
ATOM 690 N N . TYR A 1 86 ? 36.839 13.879 -43.258 1.00 62.06 86 TYR A N 1
ATOM 691 C CA . TYR A 1 86 ? 36.005 14.365 -44.361 1.00 62.06 86 TYR A CA 1
ATOM 692 C C . TYR A 1 86 ? 35.731 15.869 -44.253 1.00 62.06 86 TYR A C 1
ATOM 694 O O . TYR A 1 86 ? 35.783 16.548 -45.278 1.00 62.06 86 TYR A O 1
ATOM 702 N N . GLN A 1 87 ? 35.497 16.390 -43.043 1.00 65.06 87 GLN A N 1
ATOM 703 C CA . GLN A 1 87 ? 35.258 17.818 -42.797 1.00 65.06 87 GLN A CA 1
ATOM 704 C C . GLN A 1 87 ? 36.477 18.675 -43.172 1.00 65.06 87 GLN A C 1
ATOM 706 O O . GLN A 1 87 ? 36.322 19.673 -43.882 1.00 65.06 87 GLN A O 1
ATOM 711 N N . GLU A 1 88 ? 37.684 18.250 -42.786 1.00 59.31 88 GLU A N 1
ATOM 712 C CA . GLU A 1 88 ? 38.935 18.952 -43.111 1.00 59.31 88 GLU A CA 1
ATOM 713 C C . GLU A 1 88 ? 39.149 19.064 -44.628 1.00 59.31 88 GLU A C 1
ATOM 715 O O . GLU A 1 88 ? 39.346 20.163 -45.150 1.00 59.31 88 GLU A O 1
ATOM 720 N N . LYS A 1 89 ? 38.971 17.965 -45.373 1.00 57.22 89 LYS A N 1
ATOM 721 C CA . LYS A 1 89 ? 39.121 17.953 -46.841 1.00 57.22 89 LYS A CA 1
ATOM 722 C C . LYS A 1 89 ? 38.099 18.815 -47.583 1.00 57.22 89 LYS A C 1
ATOM 724 O O . LYS A 1 89 ? 38.380 19.282 -48.684 1.00 57.22 89 LYS A O 1
ATOM 729 N N . SER A 1 90 ? 36.908 19.008 -47.019 1.00 59.38 90 SER A N 1
ATOM 730 C CA . SER A 1 90 ? 35.900 19.922 -47.572 1.00 59.38 90 SER A CA 1
ATOM 731 C C . SER A 1 90 ? 36.151 21.395 -47.240 1.00 59.38 90 SER A C 1
ATOM 733 O O . SER A 1 90 ? 35.584 22.252 -47.906 1.00 59.38 90 SER A O 1
ATOM 735 N N . SER A 1 91 ? 36.990 21.692 -46.243 1.00 56.88 91 SER A N 1
ATOM 736 C CA . SER A 1 91 ? 37.387 23.061 -45.883 1.00 56.88 91 SER A CA 1
ATOM 737 C C . SER A 1 91 ? 38.652 23.553 -46.601 1.00 56.88 91 SER A C 1
ATOM 739 O O . SER A 1 91 ? 38.910 24.754 -46.622 1.00 56.88 91 SER A O 1
ATOM 741 N N . GLU A 1 92 ? 39.420 22.639 -47.203 1.00 55.12 92 GLU A N 1
ATOM 742 C CA . GLU A 1 92 ? 40.639 22.929 -47.977 1.00 55.12 92 GLU A CA 1
ATOM 743 C C . GLU A 1 92 ? 40.404 23.136 -49.490 1.00 55.12 92 GLU A C 1
ATOM 745 O O . GLU A 1 92 ? 41.359 23.447 -50.204 1.00 55.12 92 GLU A O 1
ATOM 750 N N . ASN A 1 93 ? 39.165 22.993 -49.984 1.00 45.88 93 ASN A N 1
ATOM 751 C CA . ASN A 1 93 ? 38.774 23.299 -51.373 1.00 45.88 93 ASN A CA 1
ATOM 752 C C . ASN A 1 93 ? 38.018 24.626 -51.495 1.00 45.88 93 ASN A C 1
ATOM 754 O O . ASN A 1 93 ? 37.098 24.857 -50.680 1.00 45.88 93 ASN A O 1
#

Foldseek 3Di:
DDPDDDDDDDDPDDDDDDDDDDPVRVVVLVVVCVVVVHDSVRVVCVVCVVVVPPPPCPPDPPPPPDVCPVVVVVVVVVVVVVVVVVVVVVVVD

Radius of gyration: 30.91 Å; chains: 1; bounding box: 60×51×89 Å

Secondary structure (DSSP, 8-state):
----PPPPPPP--PPP------HHHHHHHHHHHHHTT--HHHHHHHHHHHHHSS-S----------TTTTHHHHHHHHHHHHHHHHHHHHH--

pLDDT: mean 78.09, std 14.16, range [45.88, 97.62]